Protein AF-A0A4Q3SCK5-F1 (afdb_monomer_lite)

Radius of gyration: 23.66 Å; chains: 1; bounding box: 52×17×60 Å

Secondary structure (DSSP, 8-state):
----SHHHHHHHHHHHHHHHSPPPPPP---SSPPP-PPTTSHHHHHHHHHHTS-PPTT-S------

Structure (mmCIF, N/CA/C/O backbone):
data_AF-A0A4Q3SCK5-F1
#
_entry.id   AF-A0A4Q3SCK5-F1
#
loop_
_atom_site.group_PDB
_atom_site.id
_atom_site.type_symbol
_atom_site.label_atom_id
_atom_site.label_alt_id
_atom_site.label_comp_id
_atom_site.label_asym_id
_atom_site.label_entity_id
_atom_site.label_seq_id
_atom_site.pdbx_PDB_ins_code
_atom_site.Cartn_x
_atom_site.Cartn_y
_atom_site.Cartn_z
_atom_site.occupancy
_atom_site.B_iso_or_equiv
_atom_site.auth_seq_id
_atom_site.auth_comp_id
_atom_site.auth_asym_id
_atom_site.auth_atom_id
_atom_site.pdbx_PDB_model_num
ATOM 1 N N . MET A 1 1 ? 33.800 -1.950 -37.996 1.00 50.47 1 MET A N 1
ATOM 2 C CA . MET A 1 1 ? 32.318 -2.003 -37.949 1.00 50.47 1 MET A CA 1
ATOM 3 C C . MET A 1 1 ? 31.814 -0.760 -37.228 1.00 50.47 1 MET A C 1
ATOM 5 O O . MET A 1 1 ? 32.230 -0.513 -36.102 1.00 50.47 1 MET A O 1
ATOM 9 N N . LYS A 1 2 ? 31.039 0.087 -37.915 1.00 57.34 2 LYS A N 1
ATOM 10 C CA . LYS A 1 2 ? 30.637 1.423 -37.445 1.00 57.34 2 LYS A CA 1
ATOM 11 C C . LYS A 1 2 ? 29.747 1.285 -36.198 1.00 57.34 2 LYS A C 1
ATOM 13 O O . LYS A 1 2 ? 28.623 0.814 -36.308 1.00 57.34 2 LYS A O 1
ATOM 18 N N . ARG A 1 3 ? 30.247 1.687 -35.023 1.00 65.62 3 ARG A N 1
ATOM 19 C CA . ARG A 1 3 ? 29.580 1.612 -33.700 1.00 65.62 3 ARG A CA 1
ATOM 20 C C . ARG A 1 3 ? 28.416 2.608 -33.524 1.00 65.62 3 ARG A C 1
ATOM 22 O O . ARG A 1 3 ? 28.153 3.080 -32.425 1.00 65.62 3 ARG A O 1
ATOM 29 N N . GLY A 1 4 ? 27.741 2.982 -34.605 1.00 70.75 4 GLY A N 1
ATOM 30 C CA . GLY A 1 4 ? 26.679 3.980 -34.578 1.00 70.75 4 GLY A CA 1
ATOM 31 C C . GLY A 1 4 ? 25.315 3.312 -34.630 1.00 70.75 4 GLY A C 1
ATOM 32 O O . GLY A 1 4 ? 25.059 2.570 -35.572 1.00 70.75 4 GLY A O 1
ATOM 33 N N . LYS A 1 5 ? 24.436 3.660 -33.682 1.00 79.06 5 LYS A N 1
ATOM 34 C CA . LYS A 1 5 ? 22.982 3.375 -33.645 1.00 79.06 5 LYS A CA 1
ATOM 35 C C . LYS A 1 5 ? 22.500 2.133 -32.879 1.00 79.06 5 LYS A C 1
ATOM 37 O O . LYS A 1 5 ? 21.297 1.907 -32.861 1.00 79.06 5 LYS A O 1
ATOM 42 N N . TRP A 1 6 ? 23.354 1.381 -32.173 1.00 87.88 6 TRP A N 1
ATOM 43 C CA . TRP A 1 6 ? 22.876 0.260 -31.332 1.00 87.88 6 TRP A CA 1
ATOM 44 C C . TRP A 1 6 ? 21.857 0.703 -30.264 1.00 87.88 6 TRP A C 1
ATOM 46 O O . TRP A 1 6 ? 20.855 0.034 -30.047 1.00 87.88 6 TRP A O 1
ATOM 56 N N . TRP A 1 7 ? 22.041 1.901 -29.703 1.00 93.62 7 TRP A N 1
ATOM 57 C CA . TRP A 1 7 ? 21.118 2.500 -28.736 1.00 93.62 7 TRP A CA 1
ATOM 58 C C . TRP A 1 7 ? 19.693 2.707 -29.279 1.00 93.62 7 TRP A C 1
ATOM 60 O O . TRP A 1 7 ? 18.741 2.629 -28.511 1.00 93.62 7 TRP A O 1
ATOM 70 N N . ILE A 1 8 ? 19.524 2.921 -30.592 1.00 94.25 8 ILE A N 1
ATOM 71 C CA . ILE A 1 8 ? 18.198 3.082 -31.212 1.00 94.25 8 ILE A CA 1
ATOM 72 C C . ILE A 1 8 ? 17.425 1.768 -31.121 1.00 94.25 8 ILE A C 1
ATOM 74 O O . ILE A 1 8 ? 16.252 1.768 -30.761 1.00 94.25 8 ILE A O 1
ATOM 78 N N . TYR A 1 9 ? 18.095 0.646 -31.391 1.00 94.25 9 TYR A N 1
ATOM 79 C CA . TYR A 1 9 ? 17.492 -0.675 -31.250 1.00 94.25 9 TYR A CA 1
ATOM 80 C C . TYR A 1 9 ? 17.141 -0.969 -29.791 1.00 94.25 9 TYR A C 1
ATOM 82 O O . TYR A 1 9 ? 16.050 -1.461 -29.525 1.00 94.25 9 TYR A O 1
ATOM 90 N N . THR A 1 10 ? 18.007 -0.602 -28.843 1.00 94.88 10 THR A N 1
ATOM 91 C CA . THR A 1 10 ? 17.713 -0.744 -27.409 1.00 94.88 10 THR A CA 1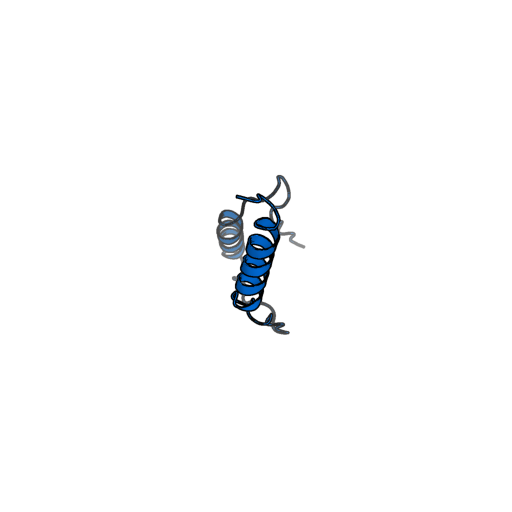
ATOM 92 C C . THR A 1 10 ? 16.462 0.039 -27.009 1.00 94.88 10 THR A C 1
ATOM 94 O O . THR A 1 10 ? 15.571 -0.523 -26.376 1.00 94.88 10 THR A O 1
ATOM 97 N N . ILE A 1 11 ? 16.346 1.308 -27.414 1.00 96.75 11 ILE A N 1
ATOM 98 C CA . ILE A 1 11 ? 15.159 2.128 -27.121 1.00 96.75 11 ILE A CA 1
ATOM 99 C C . ILE A 1 11 ? 13.909 1.541 -27.782 1.00 96.75 11 ILE A C 1
ATOM 101 O O . ILE A 1 11 ? 12.865 1.455 -27.140 1.00 96.75 11 ILE A O 1
ATOM 105 N N . LEU A 1 12 ? 14.010 1.095 -29.036 1.00 97.00 12 LEU A N 1
ATOM 106 C CA . LEU A 1 12 ? 12.888 0.490 -29.751 1.00 97.00 12 LEU A CA 1
ATOM 107 C C . LEU A 1 12 ? 12.371 -0.764 -29.030 1.00 97.00 12 LEU A C 1
ATOM 109 O O . LEU A 1 12 ? 11.164 -0.919 -28.857 1.00 97.00 12 LEU A O 1
ATOM 113 N N . VAL A 1 13 ? 13.275 -1.628 -28.562 1.00 96.88 13 VAL A N 1
ATOM 114 C CA . VAL A 1 13 ? 12.919 -2.828 -27.790 1.00 96.88 13 VAL A CA 1
ATOM 115 C C . VAL A 1 13 ? 12.220 -2.454 -26.481 1.00 96.88 13 VAL A C 1
ATOM 117 O O . VAL A 1 13 ? 11.193 -3.047 -26.155 1.00 96.88 13 VAL A O 1
ATOM 120 N N . LEU A 1 14 ? 12.713 -1.444 -25.759 1.00 96.75 14 LEU A N 1
ATOM 121 C CA . LEU A 1 14 ? 12.074 -0.973 -24.524 1.00 96.75 14 LEU A CA 1
ATOM 122 C C . LEU A 1 14 ? 10.653 -0.445 -24.770 1.00 96.75 14 LEU A C 1
ATOM 124 O O . LEU A 1 14 ? 9.751 -0.752 -23.993 1.00 96.75 14 LEU A O 1
ATOM 128 N N . ILE A 1 15 ? 10.433 0.290 -25.866 1.00 97.31 15 ILE A N 1
ATOM 129 C CA . ILE A 1 15 ? 9.097 0.775 -26.250 1.00 97.31 15 ILE A CA 1
ATOM 130 C C . ILE A 1 15 ? 8.154 -0.402 -26.520 1.00 97.31 15 ILE A C 1
ATOM 132 O O . ILE A 1 15 ? 7.032 -0.413 -26.019 1.00 97.31 15 ILE A O 1
ATOM 136 N N . ILE A 1 16 ? 8.601 -1.408 -27.276 1.00 97.44 16 ILE A N 1
ATOM 137 C CA . ILE A 1 16 ? 7.780 -2.586 -27.592 1.00 97.44 16 ILE A CA 1
ATOM 138 C C . ILE A 1 16 ? 7.386 -3.333 -26.311 1.00 97.44 16 ILE A C 1
ATOM 140 O O . ILE A 1 16 ? 6.211 -3.649 -26.126 1.00 97.44 16 ILE A O 1
ATOM 144 N N . ILE A 1 17 ? 8.342 -3.563 -25.404 1.00 96.88 17 ILE A N 1
ATOM 145 C CA . ILE A 1 17 ? 8.082 -4.215 -24.111 1.00 96.88 17 ILE A CA 1
ATOM 146 C C . ILE A 1 17 ? 7.072 -3.407 -23.291 1.00 96.88 17 ILE A C 1
ATOM 148 O O . ILE A 1 17 ? 6.140 -3.982 -22.736 1.00 96.88 17 ILE A O 1
ATOM 152 N N . TYR A 1 18 ? 7.216 -2.081 -23.242 1.00 94.94 18 TYR A N 1
ATOM 153 C CA . TYR A 1 18 ? 6.288 -1.210 -22.522 1.00 94.94 18 TYR A CA 1
ATOM 154 C C . TYR A 1 18 ? 4.859 -1.281 -23.086 1.00 94.94 18 TYR A C 1
ATOM 156 O O . TYR A 1 18 ? 3.900 -1.361 -22.322 1.00 94.94 18 TYR A O 1
ATOM 164 N N . LEU A 1 19 ? 4.704 -1.293 -24.415 1.00 95.38 19 LEU A N 1
ATOM 165 C CA . LEU A 1 19 ? 3.387 -1.327 -25.064 1.00 95.38 19 LEU A CA 1
ATOM 166 C C . LEU A 1 19 ? 2.662 -2.673 -24.903 1.00 95.38 19 LEU A C 1
ATOM 168 O O . LEU A 1 19 ? 1.432 -2.684 -24.812 1.00 95.38 19 LEU A O 1
ATOM 172 N N . ILE A 1 20 ? 3.409 -3.782 -24.876 1.00 96.75 20 ILE A N 1
ATOM 173 C CA . ILE A 1 20 ? 2.878 -5.149 -24.695 1.00 96.75 20 ILE A CA 1
ATOM 174 C C . ILE A 1 20 ? 2.751 -5.512 -23.203 1.00 96.75 20 ILE A C 1
ATOM 176 O O . ILE A 1 20 ? 2.077 -6.478 -22.848 1.00 96.75 20 ILE A O 1
ATOM 180 N N . GLY A 1 21 ? 3.380 -4.734 -22.321 1.00 92.69 21 GLY A N 1
ATOM 181 C CA . GLY A 1 21 ? 3.388 -4.971 -20.885 1.00 92.69 21 GLY A CA 1
ATOM 182 C C . GLY A 1 21 ? 1.987 -5.019 -20.257 1.00 92.69 21 GLY A C 1
ATOM 183 O O . GLY A 1 21 ? 1.033 -4.423 -20.773 1.00 92.69 21 GLY A O 1
ATOM 184 N N . PRO A 1 22 ? 1.846 -5.722 -19.118 1.00 92.62 22 PRO A N 1
ATOM 185 C CA . PRO A 1 22 ? 0.579 -5.815 -18.410 1.00 92.62 22 PRO A CA 1
ATOM 186 C C . PRO A 1 22 ? 0.124 -4.427 -17.955 1.00 92.62 22 PRO A C 1
ATOM 188 O O . PRO A 1 22 ? 0.902 -3.633 -17.426 1.00 92.62 22 PRO A O 1
ATOM 191 N N . ARG A 1 23 ? -1.163 -4.139 -18.145 1.00 87.69 23 ARG A N 1
ATOM 192 C CA . ARG A 1 23 ? -1.793 -2.919 -17.633 1.00 87.69 23 ARG A CA 1
ATOM 193 C C . ARG A 1 23 ? -2.397 -3.219 -16.260 1.00 87.69 23 ARG A C 1
ATOM 195 O O . ARG A 1 23 ? -2.971 -4.299 -16.104 1.00 87.69 23 ARG A O 1
ATOM 202 N N . PRO A 1 24 ? -2.300 -2.302 -15.280 1.00 88.44 24 PRO A N 1
ATOM 203 C CA . PRO A 1 24 ? -2.967 -2.491 -14.000 1.00 88.44 24 PRO A CA 1
ATOM 204 C C . PRO A 1 24 ? -4.474 -2.656 -14.222 1.00 88.44 24 PRO A C 1
ATOM 206 O O . PRO A 1 24 ? -5.056 -2.048 -15.128 1.00 88.44 24 PRO A O 1
ATOM 209 N N . SER A 1 25 ? -5.105 -3.491 -13.400 1.00 90.38 25 SER A N 1
ATOM 210 C CA . SER A 1 25 ? -6.559 -3.624 -13.391 1.00 90.38 25 SER A CA 1
ATOM 211 C C . SER A 1 25 ? -7.205 -2.265 -13.131 1.00 90.38 25 SER A C 1
ATOM 213 O O . SER A 1 25 ? -6.666 -1.441 -12.389 1.00 90.38 25 SER A O 1
ATOM 215 N N . ARG A 1 26 ? -8.376 -2.030 -13.734 1.00 90.88 26 ARG A N 1
ATOM 216 C CA . ARG A 1 26 ? -9.146 -0.812 -13.459 1.00 90.88 26 ARG A CA 1
ATOM 217 C C . ARG A 1 26 ? -9.412 -0.725 -11.949 1.00 90.88 26 ARG A C 1
ATOM 219 O O . ARG A 1 26 ? -9.829 -1.735 -11.379 1.00 90.88 26 ARG A O 1
ATOM 226 N N . PRO A 1 27 ? -9.173 0.432 -11.309 1.00 90.25 27 PRO A N 1
ATOM 227 C CA . PRO A 1 27 ? -9.477 0.595 -9.895 1.00 90.25 27 PRO A CA 1
ATOM 228 C C . PRO A 1 27 ? -10.980 0.411 -9.671 1.00 90.25 27 PRO A C 1
ATOM 230 O O . PRO A 1 27 ? -11.800 0.939 -10.426 1.00 90.25 27 PRO A O 1
ATOM 233 N N . VAL A 1 28 ? -11.330 -0.355 -8.640 1.00 91.12 28 VAL A N 1
ATOM 234 C CA . VAL A 1 28 ? -12.715 -0.525 -8.199 1.00 91.12 28 VAL A CA 1
ATOM 235 C C . VAL A 1 28 ? -12.990 0.541 -7.147 1.00 91.12 28 VAL A C 1
ATOM 237 O O . VAL A 1 28 ? -12.425 0.503 -6.059 1.00 91.12 28 VAL A O 1
ATOM 240 N N . TYR A 1 29 ? -13.830 1.514 -7.494 1.00 90.00 29 TYR A N 1
ATOM 241 C CA . TYR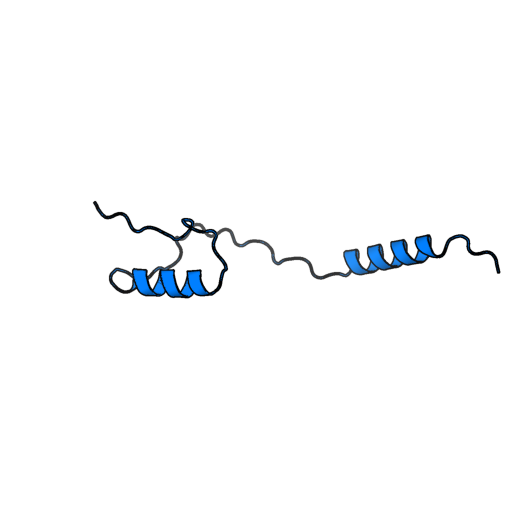 A 1 29 ? -14.304 2.532 -6.561 1.00 90.00 29 TYR A CA 1
ATOM 242 C C . TYR A 1 29 ? -15.648 2.090 -5.991 1.00 90.00 29 TYR A C 1
ATOM 244 O O . TYR A 1 29 ? -16.692 2.331 -6.601 1.00 90.00 29 TYR A O 1
ATOM 252 N N . ASP A 1 30 ? -15.606 1.408 -4.849 1.00 90.88 30 ASP A N 1
ATOM 253 C CA . ASP A 1 30 ? -16.815 1.026 -4.126 1.00 90.88 30 ASP A CA 1
ATOM 254 C C . ASP A 1 30 ? -17.332 2.198 -3.278 1.00 90.88 30 ASP A C 1
ATOM 256 O O . ASP A 1 30 ? -16.558 2.998 -2.745 1.00 90.88 30 ASP A O 1
ATOM 260 N N . LYS A 1 31 ? -18.657 2.314 -3.187 1.00 92.75 31 LYS A N 1
ATOM 261 C CA . LYS A 1 31 ? -19.332 3.242 -2.271 1.00 92.75 31 LYS A CA 1
ATOM 262 C C . LYS A 1 31 ? -19.616 2.591 -0.920 1.00 92.75 31 LYS A C 1
ATOM 264 O O . LYS A 1 31 ? -19.903 3.307 0.038 1.00 92.75 31 LYS A O 1
ATOM 269 N N . ALA A 1 32 ? -19.586 1.262 -0.850 1.00 93.69 32 ALA A N 1
ATOM 270 C CA . ALA A 1 32 ? -19.673 0.538 0.400 1.00 93.69 32 ALA A CA 1
ATOM 271 C C . ALA A 1 32 ? -18.392 0.745 1.215 1.00 93.69 32 ALA A C 1
ATOM 273 O O . ALA A 1 32 ? -17.283 0.788 0.679 1.00 93.69 32 ALA A O 1
ATOM 274 N N . LEU A 1 33 ? -18.559 0.871 2.530 1.00 88.94 33 LEU A N 1
ATOM 275 C CA . LEU A 1 33 ? -17.426 0.806 3.439 1.00 88.94 33 LEU A CA 1
ATOM 276 C C . LEU A 1 33 ? -16.885 -0.630 3.449 1.00 88.94 33 LEU A C 1
ATOM 278 O O . LEU A 1 33 ? -17.682 -1.570 3.410 1.00 88.94 33 LEU A O 1
ATOM 282 N N . PRO A 1 34 ? -15.556 -0.814 3.511 1.00 87.62 34 PRO A N 1
ATOM 283 C CA . PRO A 1 34 ? -14.983 -2.141 3.659 1.00 87.62 34 PRO A CA 1
ATOM 284 C C . PRO A 1 34 ? -15.454 -2.764 4.974 1.00 87.62 34 PRO A C 1
ATOM 286 O O . PRO A 1 34 ? -15.537 -2.089 6.003 1.00 87.62 34 PRO A O 1
ATOM 289 N N . GLU A 1 35 ? -15.737 -4.063 4.942 1.00 91.50 35 GLU A N 1
ATOM 290 C CA . GLU A 1 35 ? -16.038 -4.807 6.158 1.00 91.50 35 GLU A CA 1
ATOM 291 C C . GLU A 1 35 ? -14.789 -4.866 7.038 1.00 91.50 35 GLU A C 1
ATOM 293 O O . GLU A 1 35 ? -13.734 -5.358 6.633 1.00 91.50 35 GLU A O 1
ATOM 298 N N . VAL A 1 36 ? -14.918 -4.345 8.255 1.00 92.62 36 VAL A N 1
ATOM 299 C CA . VAL A 1 36 ? -13.878 -4.393 9.280 1.00 92.62 36 VAL A CA 1
ATOM 300 C C . VAL A 1 36 ? -14.440 -5.056 10.533 1.00 92.62 36 VAL A C 1
ATOM 302 O O . VAL A 1 36 ? -15.615 -4.859 10.864 1.00 92.62 36 VAL A O 1
ATOM 305 N N . PRO A 1 37 ? -13.633 -5.861 11.241 1.00 94.44 37 PRO A N 1
ATOM 306 C CA . PRO A 1 37 ? -14.080 -6.480 12.474 1.00 94.44 37 PRO A CA 1
ATOM 307 C C . PRO A 1 37 ? -14.356 -5.420 13.541 1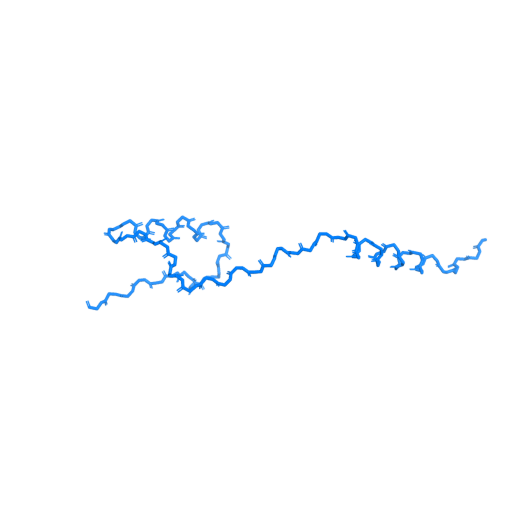.00 94.44 37 PRO A C 1
ATOM 309 O O . PRO A 1 37 ? -13.684 -4.394 13.621 1.00 94.44 37 PRO A O 1
ATOM 312 N N . GLN A 1 38 ? -15.344 -5.696 14.386 1.00 91.88 38 GLN A N 1
ATOM 313 C CA . GLN A 1 38 ? -15.634 -4.871 15.554 1.00 91.88 38 GLN A CA 1
ATOM 314 C C . GLN A 1 38 ? -14.580 -5.089 16.649 1.00 91.88 38 GLN A C 1
ATOM 316 O O . GLN A 1 38 ? -13.882 -6.111 16.676 1.00 91.88 38 GLN A O 1
ATOM 321 N N . ALA A 1 39 ? -14.483 -4.142 17.583 1.00 88.06 39 ALA A N 1
ATOM 322 C CA . ALA A 1 39 ? -13.687 -4.333 18.790 1.00 88.06 39 ALA A CA 1
ATOM 323 C C . ALA A 1 39 ? -14.174 -5.589 19.545 1.00 88.06 39 ALA A C 1
ATOM 325 O O . ALA A 1 39 ? -15.386 -5.806 19.641 1.00 88.06 39 ALA A O 1
ATOM 326 N N . PRO A 1 40 ? -13.267 -6.440 20.062 1.00 90.25 40 PRO A N 1
ATOM 327 C CA . PRO A 1 40 ? -11.820 -6.227 20.238 1.00 90.25 40 PRO A CA 1
ATOM 328 C C . PRO A 1 40 ? -10.933 -6.845 19.135 1.00 90.25 40 PRO A C 1
ATOM 330 O O . PRO A 1 40 ? -9.721 -6.962 19.298 1.00 90.25 40 PRO A O 1
ATOM 333 N N . ALA A 1 41 ? -11.516 -7.339 18.038 1.00 93.69 41 ALA A N 1
ATOM 334 C CA . ALA A 1 41 ? -10.752 -7.990 16.967 1.00 93.69 41 ALA A CA 1
ATOM 335 C C . ALA A 1 41 ? -10.110 -6.984 15.989 1.00 93.69 41 ALA A C 1
ATOM 337 O O . ALA A 1 41 ? -9.242 -7.356 15.192 1.00 93.69 41 ALA A O 1
ATOM 338 N N . LEU A 1 42 ? -10.517 -5.714 16.061 1.00 92.81 42 LEU A N 1
ATOM 339 C CA . LEU A 1 42 ? -10.041 -4.626 15.209 1.00 92.81 42 LEU A CA 1
ATOM 340 C C . LEU A 1 42 ? -8.533 -4.383 15.355 1.00 92.81 42 LEU A C 1
ATOM 342 O O . LEU A 1 42 ? -7.831 -4.214 14.360 1.00 92.81 42 LEU A O 1
ATOM 346 N N . GLU A 1 43 ? -8.011 -4.435 16.575 1.00 92.12 43 GLU A N 1
ATOM 347 C CA . GLU A 1 43 ? -6.605 -4.187 16.887 1.00 92.12 43 GLU A CA 1
ATOM 348 C C . GLU A 1 43 ? -5.691 -5.231 16.237 1.00 92.12 43 GLU A C 1
ATOM 350 O O . GLU A 1 43 ? -4.669 -4.894 15.634 1.00 92.12 43 GLU A O 1
ATOM 355 N N . THR A 1 44 ? -6.061 -6.510 16.334 1.00 93.81 44 THR A N 1
ATOM 356 C CA . THR A 1 44 ? -5.311 -7.605 15.704 1.00 93.81 44 THR A CA 1
ATOM 357 C C . THR A 1 44 ? -5.409 -7.531 14.185 1.00 93.81 44 THR A C 1
ATOM 359 O O . THR A 1 44 ? -4.411 -7.748 13.497 1.00 93.81 44 THR A O 1
ATOM 362 N N . PHE A 1 45 ? -6.581 -7.182 13.653 1.00 94.75 45 PHE A N 1
ATOM 363 C CA . PHE A 1 45 ? -6.772 -6.978 12.220 1.00 94.75 45 PHE A CA 1
ATOM 364 C C . PHE A 1 45 ? -5.867 -5.868 11.668 1.00 94.75 45 PHE A C 1
ATOM 366 O O . PHE A 1 45 ? -5.202 -6.074 10.651 1.00 94.75 45 PHE A O 1
ATOM 373 N N . ILE A 1 46 ? -5.784 -4.723 12.353 1.00 93.38 46 ILE A N 1
ATOM 374 C CA . ILE A 1 46 ? -4.896 -3.616 11.971 1.00 93.38 46 ILE A CA 1
ATOM 375 C C . ILE A 1 46 ? -3.434 -4.072 12.012 1.00 93.38 46 ILE A C 1
ATOM 377 O O . ILE A 1 46 ? -2.746 -3.977 10.999 1.00 93.38 46 ILE A O 1
ATOM 381 N N . LYS A 1 47 ? -2.979 -4.663 13.126 1.00 92.44 47 LYS A N 1
ATOM 382 C CA . LYS A 1 47 ? -1.585 -5.122 13.278 1.00 92.44 47 LYS A CA 1
ATOM 383 C C . LYS A 1 47 ? -1.161 -6.114 12.197 1.00 92.44 47 LYS A C 1
ATOM 385 O O . LYS A 1 47 ? -0.059 -6.009 11.661 1.00 92.44 47 LYS A O 1
ATOM 390 N N . ASN A 1 48 ? -2.030 -7.068 11.864 1.00 94.31 48 ASN A N 1
ATOM 391 C CA . ASN A 1 48 ? -1.755 -8.049 10.818 1.00 94.31 48 ASN A CA 1
ATOM 392 C C . ASN A 1 48 ? -1.584 -7.367 9.456 1.00 94.31 48 ASN A C 1
ATOM 394 O O . ASN A 1 48 ? -0.604 -7.641 8.765 1.00 94.31 48 ASN A O 1
ATOM 398 N N . ASN A 1 49 ? -2.477 -6.441 9.095 1.00 92.69 49 ASN A N 1
ATOM 399 C CA . ASN A 1 49 ? -2.350 -5.678 7.852 1.00 92.69 49 ASN A CA 1
ATOM 400 C C . ASN A 1 49 ? -1.080 -4.813 7.824 1.00 92.69 49 ASN A C 1
ATOM 402 O O . ASN A 1 49 ? -0.358 -4.807 6.825 1.00 92.69 49 ASN A O 1
ATOM 406 N N . GLU A 1 50 ? -0.759 -4.122 8.916 1.00 93.81 50 GLU A N 1
ATOM 407 C CA . GLU A 1 50 ? 0.423 -3.258 8.991 1.00 93.81 50 GLU A CA 1
ATOM 408 C C . GLU A 1 50 ? 1.730 -4.046 8.917 1.00 93.81 50 GLU A C 1
ATOM 410 O O . GLU A 1 50 ? 2.655 -3.608 8.242 1.00 93.81 50 GLU A O 1
ATOM 415 N N . SER A 1 51 ? 1.789 -5.246 9.505 1.00 93.50 51 SER A N 1
ATOM 416 C CA . SER A 1 51 ? 2.980 -6.111 9.460 1.00 93.50 51 SER A CA 1
ATOM 417 C C . SER A 1 51 ? 3.414 -6.513 8.045 1.00 93.50 51 SER A C 1
ATOM 419 O O . SER A 1 51 ? 4.575 -6.862 7.830 1.00 93.50 51 SER A O 1
ATOM 421 N N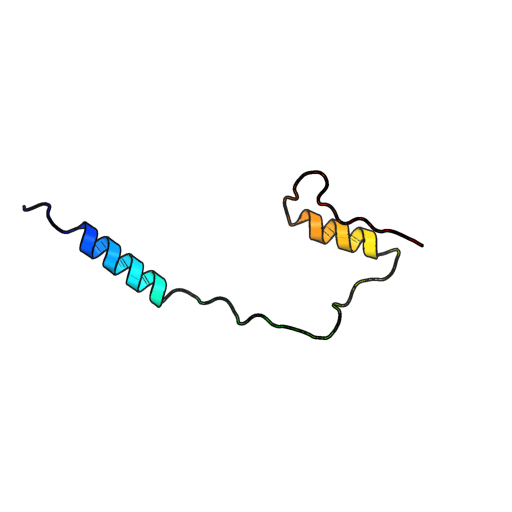 . THR A 1 52 ? 2.503 -6.440 7.067 1.00 95.31 52 THR A N 1
ATOM 422 C CA . THR A 1 52 ? 2.817 -6.730 5.659 1.00 95.31 52 THR A CA 1
ATOM 423 C C . THR A 1 52 ? 3.553 -5.579 4.964 1.00 95.31 52 THR A C 1
ATOM 425 O O . THR A 1 52 ? 4.085 -5.760 3.867 1.00 95.31 52 THR A O 1
ATOM 428 N N . HIS A 1 53 ? 3.644 -4.410 5.607 1.00 91.88 53 HIS A N 1
ATOM 429 C CA . HIS A 1 53 ? 4.247 -3.201 5.059 1.00 91.88 53 HIS A CA 1
ATOM 430 C C . HIS A 1 53 ? 5.327 -2.642 5.995 1.00 91.88 53 HIS A C 1
ATOM 432 O O . HIS A 1 53 ? 5.214 -2.668 7.216 1.00 91.88 53 HIS A O 1
ATOM 438 N N . LYS A 1 54 ? 6.388 -2.058 5.427 1.00 92.25 54 LYS A N 1
ATOM 439 C CA . LYS A 1 54 ? 7.366 -1.296 6.213 1.00 92.25 54 LYS A CA 1
ATOM 440 C C . LYS A 1 54 ? 6.878 0.141 6.374 1.00 92.25 54 LYS A C 1
ATOM 442 O O . LYS A 1 54 ? 7.071 0.965 5.479 1.00 92.25 54 LYS A O 1
ATOM 447 N N . LEU A 1 55 ? 6.252 0.431 7.507 1.00 90.62 55 LEU A N 1
ATOM 448 C CA . LEU A 1 55 ? 5.800 1.778 7.843 1.00 90.62 55 LEU A CA 1
ATOM 449 C C . LEU A 1 55 ? 6.974 2.658 8.297 1.00 90.62 55 LEU A C 1
ATOM 451 O O . LEU A 1 55 ? 7.997 2.181 8.795 1.00 90.62 55 LEU A O 1
ATOM 455 N N . ARG A 1 56 ? 6.836 3.971 8.095 1.00 92.75 56 ARG A N 1
ATOM 456 C CA . ARG A 1 56 ? 7.719 4.962 8.723 1.00 92.75 56 ARG A CA 1
ATOM 457 C C . ARG A 1 56 ? 7.439 4.965 10.236 1.00 92.75 56 ARG A C 1
ATOM 459 O O . ARG A 1 56 ? 6.297 4.706 10.606 1.00 92.75 56 ARG A O 1
ATOM 466 N N . PRO A 1 57 ? 8.419 5.277 11.104 1.00 90.44 57 PRO A N 1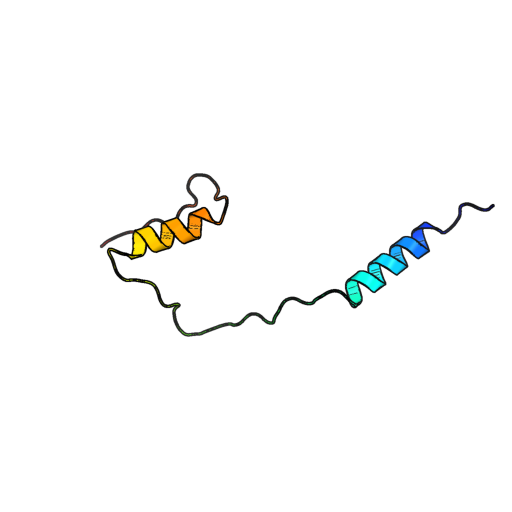
ATOM 467 C CA . PRO A 1 57 ? 8.118 5.497 12.514 1.00 90.44 57 PRO A CA 1
ATOM 468 C C . PRO A 1 57 ? 6.981 6.514 12.670 1.00 90.44 57 PRO A C 1
ATOM 470 O O . PRO A 1 57 ? 6.998 7.539 11.981 1.00 90.44 57 PRO A O 1
ATOM 473 N N . ASP A 1 58 ? 6.027 6.217 13.552 1.00 89.75 58 ASP A N 1
ATOM 474 C CA . ASP A 1 58 ? 4.859 7.053 13.859 1.00 89.75 58 ASP A CA 1
ATOM 475 C C . ASP A 1 58 ? 3.788 7.153 12.754 1.00 89.75 58 ASP A C 1
ATOM 477 O O . ASP A 1 58 ? 2.946 8.051 12.764 1.00 89.75 58 ASP A O 1
ATOM 481 N N . ASN A 1 59 ? 3.815 6.240 11.780 1.00 92.75 59 ASN A N 1
ATOM 482 C CA . ASN A 1 59 ? 2.802 6.135 10.725 1.00 92.75 59 ASN A CA 1
ATOM 483 C C . ASN A 1 59 ? 1.836 4.947 10.940 1.00 92.75 59 ASN A C 1
ATOM 485 O O . ASN A 1 59 ? 1.088 4.619 10.018 1.00 92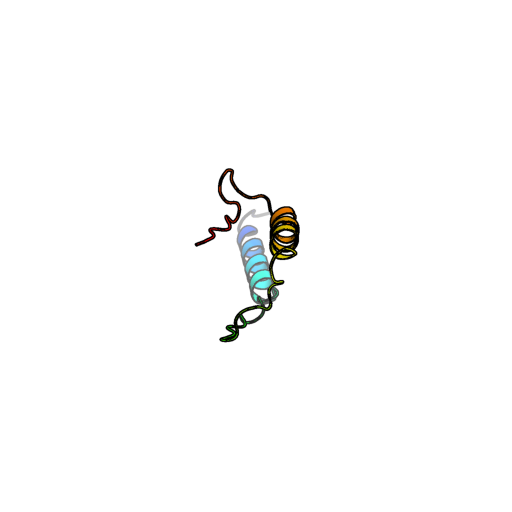.75 59 ASN A O 1
ATOM 489 N N . GLU A 1 60 ? 1.856 4.290 12.102 1.00 92.44 60 GLU A N 1
ATOM 490 C CA . GLU A 1 60 ? 0.863 3.271 12.460 1.00 92.44 60 GLU A CA 1
ATOM 491 C C . GLU A 1 60 ? -0.527 3.891 12.686 1.00 92.44 60 GLU A C 1
ATOM 493 O O . GLU A 1 60 ? -0.675 5.040 13.121 1.00 92.44 60 GLU A O 1
ATOM 498 N N . ALA A 1 61 ? -1.571 3.115 12.412 1.00 90.12 61 ALA A N 1
ATOM 499 C CA . ALA A 1 61 ? -2.943 3.489 12.691 1.00 90.12 61 ALA A CA 1
ATOM 500 C C . ALA A 1 61 ? -3.163 3.644 14.203 1.00 90.12 61 ALA A C 1
ATOM 502 O O . ALA A 1 61 ? -2.769 2.807 15.017 1.00 90.12 61 ALA A O 1
ATOM 503 N N . ARG A 1 62 ? -3.851 4.723 14.585 1.00 87.75 62 ARG A N 1
ATOM 504 C CA . ARG A 1 62 ? -4.220 5.010 15.974 1.00 87.75 62 ARG A CA 1
ATOM 505 C C . ARG A 1 62 ? -5.728 4.930 16.124 1.00 87.75 62 ARG A C 1
ATOM 507 O O . ARG A 1 62 ? -6.459 5.594 15.393 1.00 87.75 62 ARG A O 1
ATOM 514 N N . ILE A 1 63 ? -6.181 4.148 17.096 1.00 84.12 63 ILE A N 1
ATOM 515 C CA . ILE A 1 63 ? -7.595 4.074 17.454 1.00 84.12 63 ILE A CA 1
ATOM 516 C C . ILE A 1 63 ? -7.867 5.139 18.519 1.00 84.12 63 ILE A C 1
ATOM 518 O O . ILE A 1 63 ? -7.244 5.130 19.580 1.00 84.12 63 ILE A O 1
ATOM 522 N N . VAL A 1 64 ? -8.771 6.072 18.219 1.00 85.56 64 VAL A N 1
ATOM 523 C CA . VAL A 1 64 ? -9.206 7.130 19.141 1.00 85.56 64 VAL A CA 1
ATOM 524 C C . VAL A 1 64 ? -10.642 6.833 19.557 1.00 85.56 64 VAL A C 1
ATOM 526 O O . VAL A 1 64 ? -11.538 6.818 18.716 1.00 85.56 64 VAL A O 1
ATOM 529 N N . TRP A 1 65 ? -10.846 6.583 20.848 1.00 82.56 65 TRP A N 1
ATOM 530 C CA . TRP A 1 65 ? -12.165 6.381 21.449 1.00 82.56 65 TRP A CA 1
ATOM 531 C C . TRP A 1 65 ? -12.726 7.717 21.957 1.00 82.56 65 TRP A C 1
ATOM 533 O O . TRP A 1 65 ? -11.951 8.598 22.335 1.00 82.56 65 TRP A O 1
ATOM 543 N N . ALA A 1 66 ? -14.053 7.859 21.942 1.00 71.94 66 ALA A N 1
ATOM 544 C CA . ALA A 1 66 ? -14.783 9.007 22.487 1.00 71.94 66 ALA A CA 1
ATOM 545 C C . ALA A 1 66 ? -15.306 8.715 23.898 1.00 71.94 66 ALA A C 1
ATOM 547 O O . ALA A 1 66 ? -15.612 7.530 24.168 1.00 71.94 66 ALA A O 1
#

Foldseek 3Di:
DDPPDPVVVVVVVVVVCVVPDDDDDDDDDDPDDDDADDPPCRVVVQVVVPVVDDDDPPRGDDDDDD

Sequence (66 aa):
MKRGKWWIYTILVLIIIYLIGPRPSRPVYDKALPEVPQAPALETFIKNNESTHKLRPDNEARIVWA

pLDDT: mean 89.83, std 8.66, range [50.47, 97.44]